Protein AF-A0A3C1F1N2-F1 (afdb_monomer_lite)

Structure (mmCIF, N/CA/C/O backbone):
data_AF-A0A3C1F1N2-F1
#
_entry.id   AF-A0A3C1F1N2-F1
#
loop_
_atom_site.group_PDB
_atom_site.id
_atom_site.type_symbol
_atom_site.label_atom_id
_atom_site.label_alt_id
_atom_site.label_comp_id
_atom_site.label_asym_id
_atom_site.label_entity_id
_atom_site.label_seq_id
_atom_site.pdbx_PDB_ins_code
_atom_site.Cartn_x
_atom_site.Cartn_y
_atom_site.Cartn_z
_atom_site.occupancy
_atom_site.B_iso_or_equiv
_atom_site.auth_seq_id
_atom_site.auth_comp_id
_atom_site.auth_asym_id
_atom_site.auth_atom_id
_atom_site.pdbx_PDB_model_num
ATOM 1 N N . MET A 1 1 ? -6.564 -29.455 22.416 1.00 46.16 1 MET A N 1
ATOM 2 C CA . MET A 1 1 ? -5.245 -29.154 23.018 1.00 46.16 1 MET A CA 1
ATOM 3 C C . MET A 1 1 ? -4.206 -28.995 21.906 1.00 46.16 1 MET A C 1
ATOM 5 O O . MET A 1 1 ? -3.693 -29.986 21.413 1.00 46.16 1 MET A O 1
ATOM 9 N N . ARG A 1 2 ? -3.946 -27.766 21.439 1.00 40.56 2 ARG A N 1
ATOM 10 C CA . ARG A 1 2 ? -2.827 -27.438 20.535 1.00 40.56 2 ARG A CA 1
ATOM 11 C C . ARG A 1 2 ? -2.221 -26.123 21.021 1.00 40.56 2 ARG A C 1
ATOM 13 O O . ARG A 1 2 ? -2.896 -25.100 21.042 1.00 40.56 2 ARG A O 1
ATOM 20 N N . ARG A 1 3 ? -0.982 -26.191 21.511 1.00 43.53 3 ARG A N 1
ATOM 21 C CA . ARG A 1 3 ? -0.219 -25.049 22.021 1.00 43.53 3 ARG A CA 1
ATOM 22 C C . ARG A 1 3 ? 0.213 -24.192 20.829 1.00 43.53 3 ARG A C 1
ATOM 24 O O . ARG A 1 3 ? 1.135 -24.571 20.117 1.00 43.53 3 ARG A O 1
ATOM 31 N N . SER A 1 4 ? -0.461 -23.069 20.597 1.00 45.88 4 SER A N 1
ATOM 32 C CA . SER A 1 4 ? 0.003 -22.065 19.637 1.00 45.88 4 SER A CA 1
ATOM 33 C C . SER A 1 4 ? 1.113 -21.254 20.300 1.00 45.88 4 SER A C 1
ATOM 35 O O . SER A 1 4 ? 0.863 -20.508 21.249 1.00 45.88 4 SER A O 1
ATOM 37 N N . GLY A 1 5 ? 2.351 -21.468 19.855 1.00 40.16 5 GLY A N 1
ATOM 38 C CA . GLY A 1 5 ? 3.531 -20.767 20.349 1.00 40.16 5 GLY A CA 1
ATOM 39 C C . GLY A 1 5 ? 3.378 -19.255 20.192 1.00 40.16 5 GLY A C 1
ATOM 40 O O . GLY A 1 5 ? 3.163 -18.753 19.092 1.00 40.16 5 GLY A O 1
ATOM 41 N N . ARG A 1 6 ? 3.485 -18.524 21.306 1.00 46.50 6 ARG A N 1
ATOM 42 C CA . ARG A 1 6 ? 3.644 -17.067 21.306 1.00 46.50 6 ARG A CA 1
ATOM 43 C C . ARG A 1 6 ? 4.988 -16.733 20.667 1.00 46.50 6 ARG A C 1
ATOM 45 O O . ARG A 1 6 ? 6.024 -16.897 21.306 1.00 46.50 6 ARG A O 1
ATOM 52 N N . ILE A 1 7 ? 4.972 -16.214 19.446 1.00 42.50 7 ILE A N 1
ATOM 53 C CA . ILE A 1 7 ? 6.111 -15.470 18.914 1.00 42.50 7 ILE A CA 1
ATOM 54 C C . ILE A 1 7 ? 6.083 -14.103 19.610 1.00 42.50 7 ILE A C 1
ATOM 56 O O . ILE A 1 7 ? 5.280 -13.238 19.272 1.00 42.50 7 ILE A O 1
ATOM 60 N N . ARG A 1 8 ? 6.914 -13.919 20.642 1.00 45.44 8 ARG A N 1
ATOM 61 C CA . ARG A 1 8 ? 7.216 -12.580 21.164 1.00 45.44 8 ARG A CA 1
ATOM 62 C C . ARG A 1 8 ? 8.210 -11.936 20.199 1.00 45.44 8 ARG A C 1
ATOM 64 O O . ARG A 1 8 ? 9.401 -12.221 20.285 1.00 45.44 8 ARG A O 1
ATOM 71 N N . LEU A 1 9 ? 7.745 -11.068 19.300 1.00 43.31 9 LEU A N 1
ATOM 72 C CA . LEU A 1 9 ? 8.646 -10.130 18.631 1.00 43.31 9 LEU A CA 1
ATOM 73 C C . LEU A 1 9 ? 9.048 -9.067 19.664 1.00 43.31 9 LEU A C 1
ATOM 75 O O . LEU A 1 9 ? 8.313 -8.123 19.942 1.00 43.31 9 LEU A O 1
ATOM 79 N N . SER A 1 10 ? 10.196 -9.275 20.305 1.00 45.22 10 SER A N 1
ATOM 80 C CA . SER A 1 10 ? 10.873 -8.248 21.093 1.00 45.22 10 SER A CA 1
ATOM 81 C C . SER A 1 10 ? 11.332 -7.155 20.129 1.00 45.22 10 SER A C 1
ATOM 83 O O . SER A 1 10 ? 12.255 -7.367 19.344 1.00 45.22 10 SER A O 1
ATOM 85 N N . ALA A 1 11 ? 10.680 -5.993 20.170 1.00 49.66 11 ALA A N 1
ATOM 86 C CA . ALA A 1 11 ? 11.150 -4.795 19.491 1.00 49.66 11 ALA A CA 1
ATOM 87 C C . ALA A 1 11 ? 12.432 -4.302 20.181 1.00 49.66 11 ALA A C 1
ATOM 89 O O . ALA A 1 11 ? 12.405 -3.419 21.038 1.00 49.66 11 ALA A O 1
ATOM 90 N N . ARG A 1 12 ? 13.581 -4.888 19.829 1.00 46.44 12 ARG A N 1
ATOM 91 C CA . ARG A 1 12 ? 14.870 -4.240 20.064 1.00 46.44 12 ARG A CA 1
ATOM 92 C C . ARG A 1 12 ? 14.948 -3.058 19.102 1.00 46.44 12 ARG A C 1
ATOM 94 O O . ARG A 1 12 ? 15.286 -3.235 17.937 1.00 46.44 12 ARG A O 1
ATOM 101 N N . ARG A 1 13 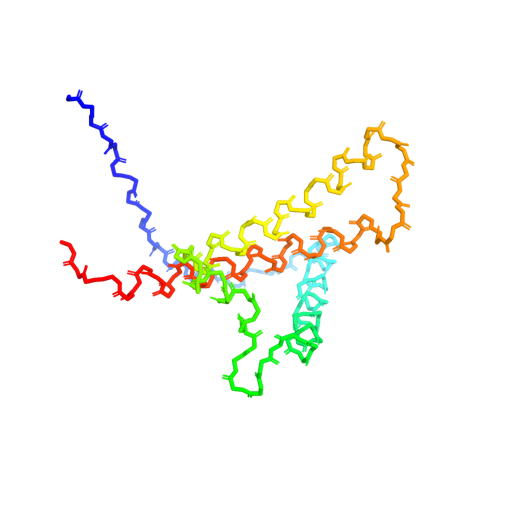? 14.639 -1.849 19.585 1.00 50.72 13 ARG A N 1
ATOM 102 C CA . ARG A 1 13 ? 15.112 -0.612 18.948 1.00 50.72 13 ARG A CA 1
ATOM 103 C C . ARG A 1 13 ? 16.630 -0.573 19.121 1.00 50.72 13 ARG A C 1
ATOM 105 O O . ARG A 1 13 ? 17.140 -0.052 20.105 1.00 50.72 13 ARG A O 1
ATOM 112 N N . GLY A 1 14 ? 17.339 -1.231 18.210 1.00 42.53 14 GLY A N 1
ATOM 113 C CA . GLY A 1 14 ? 18.768 -1.035 18.035 1.00 42.53 14 GLY A CA 1
ATOM 114 C C . GLY A 1 14 ? 18.969 0.271 17.285 1.00 42.53 14 GLY A C 1
ATOM 115 O O . GLY A 1 14 ? 18.576 0.377 16.127 1.00 42.53 14 GLY A O 1
ATOM 116 N N . THR A 1 15 ? 19.550 1.267 17.947 1.00 47.94 15 THR A N 1
ATOM 117 C CA . THR A 1 15 ? 20.113 2.437 17.276 1.00 47.94 15 THR A CA 1
ATOM 118 C C . THR A 1 15 ? 21.260 1.938 16.403 1.00 47.94 15 THR A C 1
ATOM 120 O O . THR A 1 15 ? 22.324 1.593 16.914 1.00 47.94 15 THR A O 1
ATOM 123 N N . LEU A 1 16 ? 21.031 1.819 15.096 1.00 51.12 16 LEU A N 1
ATOM 124 C CA . LEU A 1 16 ? 22.108 1.566 14.148 1.00 51.12 16 LEU A CA 1
ATOM 125 C C . LEU A 1 16 ? 22.960 2.837 14.088 1.00 51.12 16 LEU A C 1
ATOM 127 O O . LEU A 1 16 ? 22.482 3.893 13.678 1.00 51.12 16 LEU A O 1
ATOM 131 N N . ALA A 1 17 ? 24.203 2.740 14.560 1.00 48.72 17 ALA A N 1
ATOM 132 C CA . ALA A 1 17 ? 25.210 3.766 14.339 1.00 48.72 17 ALA A CA 1
ATOM 133 C C . ALA A 1 17 ? 25.387 3.955 12.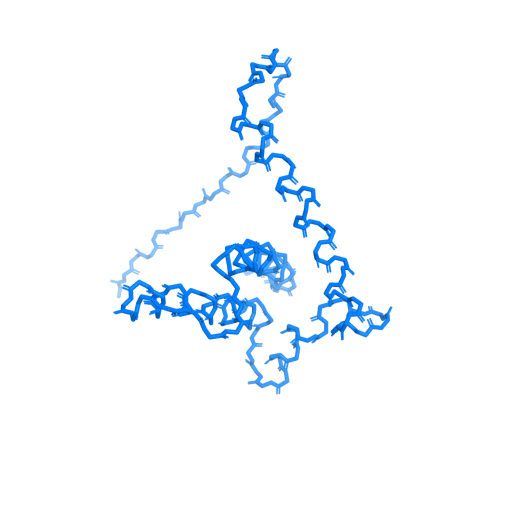825 1.00 48.72 17 ALA A C 1
ATOM 135 O O . ALA A 1 17 ? 25.477 2.971 12.088 1.00 48.72 17 ALA A O 1
ATOM 136 N N . ALA A 1 18 ? 25.409 5.209 12.372 1.00 51.94 18 ALA A N 1
ATOM 137 C CA . ALA A 1 18 ? 25.617 5.575 10.977 1.00 51.94 18 ALA A CA 1
ATOM 138 C C . ALA A 1 18 ? 27.058 5.236 10.553 1.00 51.94 18 ALA A C 1
ATOM 140 O O . ALA A 1 18 ? 27.944 6.084 10.581 1.00 51.94 18 ALA A O 1
ATOM 141 N N . GLY A 1 19 ? 27.302 3.967 10.223 1.00 48.84 19 GLY A N 1
ATOM 142 C CA . GLY A 1 19 ? 28.468 3.558 9.448 1.00 48.84 19 GLY A CA 1
ATOM 143 C C . GLY A 1 19 ? 28.313 4.068 8.018 1.00 48.84 19 GLY A C 1
ATOM 144 O O . GLY A 1 19 ? 27.203 4.049 7.486 1.00 48.84 19 GLY A O 1
ATOM 145 N N . GLU A 1 20 ? 29.406 4.563 7.433 1.00 52.56 20 GLU A N 1
ATOM 146 C CA . GLU A 1 20 ? 29.469 5.123 6.078 1.00 52.56 20 GLU A CA 1
ATOM 147 C C . GLU A 1 20 ? 28.648 4.286 5.092 1.00 52.56 20 GLU A C 1
ATOM 149 O O . GLU A 1 20 ? 28.949 3.122 4.814 1.00 52.56 20 GLU A O 1
ATOM 154 N N . ALA A 1 21 ? 27.561 4.877 4.595 1.00 60.66 21 ALA A N 1
ATOM 155 C CA . ALA A 1 21 ? 26.668 4.208 3.673 1.00 60.66 21 ALA A CA 1
ATOM 156 C C . ALA A 1 21 ? 27.404 4.004 2.348 1.00 60.66 21 ALA A C 1
ATOM 158 O O . ALA A 1 21 ? 27.574 4.935 1.561 1.00 60.66 21 ALA A O 1
ATOM 159 N N . VAL A 1 22 ? 27.818 2.766 2.083 1.00 54.66 22 VAL A N 1
ATOM 160 C CA . VAL A 1 22 ? 28.186 2.340 0.736 1.00 54.66 22 VAL A CA 1
ATOM 161 C C . VAL A 1 22 ? 26.946 2.537 -0.138 1.00 54.66 22 VAL A C 1
ATOM 163 O O . VAL A 1 22 ? 25.989 1.763 -0.080 1.00 54.66 22 VAL A O 1
ATOM 166 N N . SER A 1 23 ? 26.939 3.620 -0.915 1.00 65.44 23 SER A N 1
ATOM 167 C CA . SER A 1 23 ? 25.867 3.967 -1.847 1.00 65.44 23 SER A CA 1
ATOM 168 C C . SER A 1 23 ? 25.914 3.027 -3.052 1.00 65.44 23 SER A C 1
ATOM 170 O O . SER A 1 23 ? 26.386 3.386 -4.130 1.00 65.44 23 SER A O 1
ATOM 172 N N . HIS A 1 24 ? 25.443 1.794 -2.875 1.00 81.19 24 HIS A N 1
ATOM 173 C CA . HIS A 1 24 ? 25.174 0.897 -3.993 1.00 81.19 24 HIS A CA 1
ATOM 174 C C . HIS A 1 24 ? 23.974 1.437 -4.784 1.00 81.19 24 HIS A C 1
ATOM 176 O O . HIS A 1 24 ? 22.962 1.797 -4.184 1.00 81.19 24 HIS A O 1
ATOM 182 N N . ALA A 1 25 ? 24.046 1.455 -6.119 1.00 85.12 25 ALA A N 1
ATOM 183 C CA . ALA A 1 25 ? 23.002 2.038 -6.974 1.00 85.12 25 ALA A CA 1
ATOM 184 C C . ALA A 1 25 ? 21.590 1.485 -6.679 1.00 85.12 25 ALA A C 1
ATOM 186 O O . ALA A 1 25 ? 20.604 2.216 -6.728 1.00 85.12 25 ALA A O 1
ATOM 187 N N . THR A 1 26 ? 21.487 0.206 -6.300 1.00 86.62 26 THR A N 1
ATOM 188 C CA . THR A 1 26 ? 20.221 -0.414 -5.868 1.00 86.62 26 THR A CA 1
ATOM 189 C C . THR A 1 26 ? 19.658 0.204 -4.590 1.00 86.62 26 THR A C 1
ATOM 191 O O . THR A 1 26 ? 18.450 0.389 -4.494 1.00 86.62 26 THR A O 1
ATOM 194 N N . THR A 1 27 ? 20.512 0.537 -3.619 1.00 88.50 27 THR A N 1
ATOM 195 C CA . THR A 1 27 ? 20.100 1.201 -2.375 1.00 88.50 27 THR A CA 1
ATOM 196 C C . THR A 1 27 ? 19.570 2.597 -2.680 1.00 88.50 27 THR A C 1
ATOM 198 O O . THR A 1 27 ? 18.500 2.960 -2.200 1.00 88.50 27 THR A O 1
ATOM 201 N N . THR A 1 28 ? 20.255 3.347 -3.548 1.00 92.69 28 THR A N 1
ATOM 202 C CA . THR A 1 28 ? 19.781 4.656 -4.022 1.00 92.69 28 THR A CA 1
ATOM 203 C C . THR A 1 28 ? 18.412 4.533 -4.686 1.00 92.69 28 THR A C 1
ATOM 205 O O . THR A 1 28 ? 17.464 5.186 -4.253 1.00 92.69 28 THR A O 1
ATOM 208 N N . ARG A 1 29 ? 18.264 3.610 -5.649 1.00 93.50 29 ARG A N 1
ATOM 209 C CA . ARG A 1 29 ? 16.988 3.386 -6.342 1.00 93.50 29 ARG A CA 1
ATOM 210 C C . ARG A 1 29 ? 15.869 2.963 -5.390 1.00 93.50 29 ARG A C 1
ATOM 212 O O . ARG A 1 29 ? 14.728 3.377 -5.561 1.00 93.50 29 ARG A O 1
ATOM 219 N N . PHE A 1 30 ? 16.175 2.154 -4.380 1.00 93.44 30 PHE A N 1
ATOM 220 C CA . PHE A 1 30 ? 15.201 1.756 -3.368 1.00 93.44 30 PHE A CA 1
ATOM 221 C C . PHE A 1 30 ? 14.656 2.968 -2.600 1.00 93.44 30 PHE A C 1
ATOM 223 O O . PHE A 1 30 ? 13.444 3.098 -2.446 1.00 93.44 30 PHE A O 1
ATOM 230 N N . HIS A 1 31 ? 15.526 3.883 -2.164 1.00 94.06 31 HIS A N 1
ATOM 231 C CA . HIS A 1 31 ? 15.097 5.095 -1.464 1.00 94.06 31 HIS A CA 1
ATOM 232 C C . HIS A 1 31 ? 14.335 6.073 -2.367 1.00 94.06 31 HIS A C 1
ATOM 234 O O . HIS A 1 31 ? 13.370 6.683 -1.909 1.00 94.06 31 HIS A O 1
ATOM 240 N N . GLU A 1 32 ? 14.702 6.179 -3.645 1.00 95.06 32 GLU A N 1
ATOM 241 C CA . GLU A 1 32 ? 13.910 6.926 -4.631 1.00 95.06 32 GLU A CA 1
ATOM 242 C C . GLU A 1 32 ? 12.498 6.347 -4.763 1.00 95.06 32 GLU A C 1
ATOM 244 O O . GLU A 1 32 ? 11.523 7.092 -4.701 1.00 95.06 32 GLU A O 1
ATOM 249 N N . ILE A 1 33 ? 12.368 5.017 -4.859 1.00 96.06 33 ILE A N 1
ATOM 250 C CA . ILE A 1 33 ? 11.059 4.355 -4.901 1.00 96.06 33 ILE A CA 1
ATOM 251 C C . ILE A 1 33 ? 10.267 4.675 -3.633 1.00 96.06 33 ILE A C 1
ATOM 253 O O . ILE A 1 33 ? 9.092 5.001 -3.733 1.00 96.06 33 ILE A O 1
ATOM 257 N N . LEU A 1 34 ? 10.875 4.647 -2.444 1.00 96.00 34 LEU A N 1
ATOM 258 C CA . LEU A 1 34 ? 10.168 5.032 -1.216 1.00 96.00 34 LEU A CA 1
ATOM 259 C C . LEU A 1 34 ? 9.617 6.467 -1.283 1.00 96.00 34 LEU A C 1
ATOM 261 O O . LEU A 1 34 ? 8.481 6.696 -0.861 1.00 96.00 34 LEU A O 1
ATOM 265 N N . ALA A 1 35 ? 10.378 7.412 -1.841 1.00 95.75 35 ALA A N 1
ATOM 266 C CA . ALA A 1 35 ? 9.906 8.780 -2.053 1.00 95.75 35 ALA A CA 1
ATOM 267 C C . ALA A 1 35 ? 8.745 8.836 -3.064 1.00 95.75 35 ALA A C 1
ATOM 269 O O . ALA A 1 35 ? 7.730 9.486 -2.801 1.00 95.75 35 ALA A O 1
ATOM 270 N N . GLU A 1 36 ? 8.847 8.098 -4.176 1.00 95.69 36 GLU A N 1
ATOM 271 C CA . GLU A 1 36 ? 7.770 7.953 -5.166 1.00 95.69 36 GLU A CA 1
ATOM 272 C C . GLU A 1 36 ? 6.491 7.375 -4.535 1.00 95.69 36 GLU A C 1
ATOM 274 O O . GLU A 1 36 ? 5.396 7.869 -4.802 1.00 95.69 36 GLU A O 1
ATOM 279 N N . LEU A 1 37 ? 6.604 6.357 -3.672 1.00 95.88 37 LEU A N 1
ATOM 280 C CA . LEU A 1 37 ? 5.457 5.743 -2.992 1.00 95.88 37 LEU A CA 1
ATOM 281 C C . LEU A 1 37 ? 4.758 6.728 -2.047 1.00 95.88 37 LEU A C 1
ATOM 283 O O . LEU A 1 37 ? 3.529 6.735 -1.979 1.00 95.88 37 LEU A O 1
ATOM 287 N N . GLY A 1 38 ? 5.518 7.574 -1.345 1.00 93.19 38 GLY A N 1
ATOM 288 C CA . GLY A 1 38 ? 4.956 8.634 -0.503 1.00 93.19 38 GLY A CA 1
ATOM 289 C C . GLY A 1 38 ? 4.171 9.665 -1.317 1.00 93.19 38 GLY A C 1
ATOM 290 O O . GLY A 1 38 ? 3.039 10.003 -0.970 1.00 93.19 38 GLY A O 1
ATOM 291 N N . ALA A 1 39 ? 4.729 10.113 -2.445 1.00 92.50 39 ALA A N 1
ATOM 292 C CA . ALA A 1 39 ? 4.033 11.016 -3.360 1.00 92.50 39 ALA A CA 1
ATOM 293 C C . ALA A 1 39 ? 2.767 10.372 -3.953 1.00 92.50 39 ALA A C 1
ATOM 295 O O . ALA A 1 39 ? 1.711 11.005 -3.992 1.00 92.50 39 ALA A O 1
ATOM 296 N N . LEU A 1 40 ? 2.844 9.097 -4.348 1.00 90.75 40 LEU A N 1
ATOM 297 C CA . LEU A 1 40 ? 1.703 8.336 -4.859 1.00 90.75 40 LEU A CA 1
ATOM 298 C C . LEU A 1 40 ? 0.590 8.200 -3.813 1.00 90.75 40 LEU A C 1
ATOM 300 O O . LEU A 1 40 ? -0.584 8.348 -4.148 1.00 90.75 40 LEU A O 1
ATOM 304 N N . HIS A 1 41 ? 0.943 7.941 -2.552 1.00 90.19 41 HIS A N 1
ATOM 305 C CA . HIS A 1 41 ? -0.021 7.911 -1.455 1.00 90.19 41 HIS A CA 1
ATOM 306 C C . HIS A 1 41 ? -0.747 9.253 -1.311 1.00 90.19 41 HIS A C 1
ATOM 308 O O . HIS A 1 41 ? -1.974 9.263 -1.254 1.00 90.19 41 HIS A O 1
ATOM 314 N N . ASN A 1 42 ? -0.008 10.366 -1.321 1.00 87.00 42 ASN A N 1
ATOM 315 C CA . ASN A 1 42 ? -0.578 11.711 -1.204 1.00 87.00 42 ASN A CA 1
ATOM 316 C C . ASN A 1 42 ? -1.506 12.072 -2.368 1.00 87.00 42 ASN A C 1
ATOM 318 O O . ASN A 1 42 ? -2.491 12.774 -2.165 1.00 87.00 42 ASN A O 1
ATOM 322 N N . LEU A 1 43 ? -1.194 11.616 -3.584 1.00 85.00 43 LEU A N 1
ATOM 323 C CA . LEU A 1 43 ? -2.060 11.810 -4.744 1.00 85.00 43 LEU A CA 1
ATOM 324 C C . LEU A 1 43 ? -3.360 11.009 -4.584 1.00 85.00 43 LEU A C 1
ATOM 326 O O . LEU A 1 43 ? -4.452 11.551 -4.693 1.00 85.00 43 LEU A O 1
ATOM 330 N N . LYS A 1 44 ? -3.253 9.721 -4.237 1.00 78.25 44 LYS A N 1
ATOM 331 C CA . LYS A 1 44 ? -4.421 8.838 -4.099 1.00 78.25 44 LYS A CA 1
ATOM 332 C C . LYS A 1 44 ? -5.318 9.196 -2.919 1.00 78.25 44 LYS A C 1
ATOM 334 O O . LYS A 1 44 ? -6.525 8.984 -2.988 1.00 78.25 44 LYS A O 1
ATOM 339 N N . SER A 1 45 ? -4.754 9.711 -1.831 1.00 78.44 45 SER A N 1
ATOM 340 C CA . SER A 1 45 ? -5.551 10.165 -0.693 1.00 78.44 45 SER A CA 1
ATOM 341 C C . SER A 1 45 ? -6.384 11.408 -1.022 1.00 78.44 45 SER A C 1
ATOM 343 O O . SER A 1 45 ? -7.419 11.600 -0.393 1.00 78.44 45 SER A O 1
ATOM 345 N N . GLN A 1 46 ? -6.007 12.200 -2.033 1.00 70.62 46 GLN A N 1
ATOM 346 C CA . GLN A 1 46 ? -6.831 13.307 -2.540 1.00 70.62 46 GLN A CA 1
ATOM 347 C C . GLN A 1 46 ? -8.004 12.813 -3.395 1.00 70.62 46 GLN A C 1
ATOM 349 O O . GLN A 1 46 ? -9.090 13.379 -3.314 1.00 70.62 46 GLN A O 1
ATOM 354 N N . ASP A 1 47 ? -7.804 11.741 -4.167 1.00 62.31 47 ASP A N 1
ATOM 355 C CA . ASP A 1 47 ? -8.845 11.173 -5.035 1.00 62.31 47 ASP A CA 1
ATOM 356 C C . ASP A 1 47 ? -9.912 10.382 -4.258 1.00 62.31 47 ASP A C 1
ATOM 358 O O . ASP A 1 47 ? -11.070 10.321 -4.673 1.00 62.31 47 ASP A O 1
ATOM 362 N N . TYR A 1 48 ? -9.528 9.737 -3.148 1.00 64.31 48 TYR A N 1
ATOM 363 C CA . TYR A 1 48 ? -10.384 8.765 -2.450 1.00 64.31 48 TYR A CA 1
ATOM 364 C C . TYR A 1 48 ? -10.547 8.993 -0.942 1.00 64.31 48 TYR A C 1
ATOM 366 O O . TYR A 1 48 ? -11.330 8.284 -0.303 1.00 64.31 48 TYR A O 1
ATOM 374 N N . GLY A 1 49 ? -9.801 9.929 -0.356 1.00 60.81 49 GLY A N 1
ATOM 375 C CA . GLY A 1 49 ? -9.998 10.356 1.023 1.00 60.81 49 GLY A CA 1
ATOM 376 C C . GLY A 1 49 ? -11.161 11.337 1.132 1.00 60.81 49 GLY A C 1
ATOM 377 O O . GLY A 1 49 ? -11.489 12.058 0.191 1.00 60.81 49 GLY A O 1
ATOM 378 N N . THR A 1 50 ? -11.786 11.397 2.303 1.00 62.50 50 THR A N 1
ATOM 379 C CA . THR A 1 50 ? -12.549 12.597 2.666 1.00 62.50 50 THR A CA 1
ATOM 380 C C . THR A 1 50 ? -11.554 13.612 3.224 1.00 62.50 50 THR A C 1
ATOM 382 O O . THR A 1 50 ? -10.520 13.220 3.759 1.00 62.50 50 THR A O 1
ATOM 385 N N . GLY A 1 51 ? -11.826 14.919 3.130 1.00 62.41 51 GLY A N 1
ATOM 386 C CA . GLY A 1 51 ? -10.890 15.955 3.608 1.00 62.41 51 GLY A CA 1
ATOM 387 C C . GLY A 1 51 ? -10.451 15.811 5.079 1.00 62.41 51 GLY A C 1
ATOM 388 O O . GLY A 1 51 ? -9.487 16.443 5.496 1.00 62.41 51 GLY A O 1
ATOM 389 N N . THR A 1 52 ? -11.134 14.966 5.855 1.00 73.56 52 THR A N 1
ATOM 390 C CA . THR A 1 52 ? -10.830 14.627 7.250 1.00 73.56 52 THR A CA 1
ATOM 391 C C . THR A 1 52 ? -10.234 13.228 7.449 1.00 73.56 52 THR A C 1
ATOM 393 O O . THR A 1 52 ? -9.729 12.953 8.534 1.00 73.56 52 THR A O 1
ATOM 396 N N . ASP A 1 53 ? -10.292 12.338 6.452 1.00 79.50 53 ASP A N 1
ATOM 397 C CA . ASP A 1 53 ? -9.747 10.979 6.530 1.00 79.50 53 ASP A CA 1
ATOM 398 C C . ASP A 1 53 ? -9.155 10.504 5.180 1.00 79.50 53 ASP A C 1
ATOM 400 O O . ASP A 1 53 ? -9.901 10.077 4.287 1.00 79.50 53 ASP A O 1
ATOM 404 N N . PRO A 1 54 ? -7.813 10.493 5.034 1.00 80.00 54 PRO A N 1
ATOM 405 C CA . PRO A 1 54 ? -7.141 10.039 3.816 1.00 80.00 54 PRO A CA 1
ATOM 406 C C . PRO A 1 54 ? -7.302 8.534 3.533 1.00 80.00 54 PRO A C 1
ATOM 408 O O . PRO A 1 54 ? -6.944 8.088 2.443 1.00 80.00 54 PRO A O 1
ATOM 411 N N . LEU A 1 55 ? -7.819 7.743 4.485 1.00 82.94 55 LEU A N 1
ATOM 412 C CA . LEU A 1 55 ? -8.038 6.295 4.368 1.00 82.94 55 LEU A CA 1
ATOM 413 C C . LEU A 1 55 ? -9.522 5.905 4.372 1.00 82.94 55 LEU A C 1
ATOM 415 O O . LEU A 1 55 ? -9.833 4.716 4.506 1.00 82.94 55 LEU A O 1
ATOM 419 N N . ALA A 1 56 ? -10.434 6.868 4.205 1.00 85.44 56 ALA A N 1
ATOM 420 C CA . ALA A 1 56 ? -11.879 6.642 4.269 1.00 85.44 56 ALA A CA 1
ATOM 421 C C . ALA A 1 56 ? -12.339 5.474 3.376 1.00 85.44 56 ALA A C 1
ATOM 423 O O . ALA A 1 56 ? -13.075 4.594 3.814 1.00 85.44 56 ALA A O 1
ATOM 424 N N . ASN A 1 57 ? -11.835 5.399 2.143 1.00 83.38 57 ASN A N 1
ATOM 425 C CA . ASN A 1 57 ? -12.138 4.324 1.195 1.00 83.38 57 ASN A CA 1
ATOM 426 C C . ASN A 1 57 ? -11.696 2.923 1.663 1.00 83.38 57 ASN A C 1
ATOM 428 O O . ASN A 1 57 ? -12.343 1.927 1.344 1.00 83.38 57 ASN A O 1
ATOM 432 N N . VAL A 1 58 ? -10.590 2.822 2.403 1.00 89.19 58 VAL A N 1
ATOM 433 C CA . VAL A 1 58 ? -10.106 1.556 2.967 1.00 89.19 58 VAL A CA 1
ATOM 434 C C . VAL A 1 58 ? -10.919 1.197 4.213 1.00 89.19 58 VAL A C 1
ATOM 436 O O . VAL A 1 58 ? -11.325 0.041 4.383 1.00 89.19 58 VAL A O 1
ATOM 439 N N . ARG A 1 59 ? -11.215 2.195 5.055 1.00 92.50 59 ARG A N 1
ATOM 440 C CA . ARG A 1 59 ? -12.044 2.047 6.260 1.00 92.50 59 ARG A CA 1
ATOM 441 C C . ARG A 1 59 ? -13.507 1.739 5.952 1.00 92.50 59 ARG A C 1
ATOM 443 O O . ARG A 1 59 ? -14.140 1.071 6.758 1.00 92.50 59 ARG A O 1
ATOM 450 N N . ALA A 1 60 ? -14.008 2.072 4.762 1.00 91.88 60 ALA A N 1
ATOM 451 C CA . ALA A 1 60 ? -15.358 1.717 4.311 1.00 91.88 60 ALA A CA 1
ATOM 452 C C . ALA A 1 60 ? -15.649 0.202 4.374 1.00 91.88 60 ALA A C 1
ATOM 454 O O . ALA A 1 60 ? -16.795 -0.214 4.509 1.00 91.88 60 ALA A O 1
ATOM 455 N N . SER A 1 61 ? -14.620 -0.655 4.351 1.00 94.56 61 SER A N 1
ATOM 456 C CA . SER A 1 61 ? -14.791 -2.095 4.608 1.00 94.56 61 SER A CA 1
ATOM 457 C C . SER A 1 61 ? -15.414 -2.406 5.984 1.00 94.56 61 SER A C 1
ATOM 459 O O . SER A 1 61 ? -16.106 -3.415 6.131 1.00 94.56 61 SER A O 1
ATOM 461 N N . GLN A 1 62 ? -15.260 -1.516 6.967 1.00 94.50 62 GLN A N 1
ATOM 462 C CA . GLN A 1 62 ? -15.844 -1.653 8.303 1.00 94.50 62 GLN A CA 1
ATOM 463 C C . GLN A 1 62 ? -17.368 -1.536 8.298 1.00 94.50 62 GLN A C 1
ATOM 465 O O . GLN A 1 62 ? -18.014 -2.168 9.130 1.00 94.50 62 GLN A O 1
ATOM 470 N N . GLU A 1 63 ? -17.949 -0.815 7.336 1.00 94.69 63 GLU A N 1
ATOM 471 C CA . GLU A 1 63 ? -19.405 -0.753 7.137 1.00 94.69 63 GLU A CA 1
ATOM 472 C C . GLU A 1 63 ? -19.990 -2.136 6.803 1.00 94.69 63 GLU A C 1
ATOM 474 O O . GLU A 1 63 ? -21.151 -2.415 7.088 1.00 94.69 63 GLU A O 1
ATOM 479 N N . TRP A 1 64 ? -19.156 -3.039 6.279 1.00 95.88 64 TRP A N 1
ATOM 480 C CA . TRP A 1 64 ? -19.486 -4.436 5.985 1.00 95.88 64 TRP A CA 1
ATOM 481 C C . TRP A 1 64 ? -19.052 -5.405 7.095 1.00 95.88 64 TRP A C 1
ATOM 483 O O . TRP A 1 64 ? -19.043 -6.619 6.895 1.00 95.88 64 TRP A O 1
ATOM 493 N N . GLY A 1 65 ? -18.644 -4.893 8.260 1.00 95.19 65 GLY A N 1
ATOM 494 C CA . GLY A 1 65 ? -18.125 -5.701 9.366 1.00 95.19 65 GLY A CA 1
ATOM 495 C C . GLY A 1 65 ? -16.724 -6.273 9.124 1.00 95.19 65 GLY A C 1
ATOM 496 O O . GLY A 1 65 ? -16.291 -7.165 9.855 1.00 95.19 65 GLY A O 1
ATOM 497 N N . ILE A 1 66 ? -15.998 -5.779 8.116 1.00 96.06 66 ILE A N 1
ATOM 498 C CA . ILE A 1 66 ? -14.635 -6.214 7.803 1.00 96.06 66 ILE A CA 1
ATOM 499 C C . ILE A 1 66 ? -13.645 -5.209 8.414 1.00 96.06 66 ILE A C 1
ATOM 501 O O . ILE A 1 66 ? -13.705 -4.025 8.093 1.00 96.06 66 ILE A O 1
ATOM 505 N N . PRO A 1 67 ? -12.703 -5.636 9.275 1.00 96.19 67 PRO A N 1
ATOM 506 C CA . PRO A 1 67 ? -11.660 -4.750 9.788 1.00 96.19 67 PRO A CA 1
ATOM 507 C C . PRO A 1 67 ? -10.893 -4.036 8.664 1.00 96.19 67 PRO A C 1
ATOM 509 O O . PRO A 1 67 ? -10.488 -4.673 7.692 1.00 96.19 67 PRO A O 1
ATOM 512 N N . ALA A 1 68 ? -10.621 -2.738 8.825 1.00 96.06 68 ALA A N 1
ATOM 513 C CA . ALA A 1 68 ? -10.028 -1.902 7.774 1.00 96.06 68 ALA A CA 1
ATOM 514 C C . ALA A 1 68 ? -8.705 -2.454 7.213 1.00 96.06 68 ALA A C 1
ATOM 516 O O . ALA A 1 68 ? -8.493 -2.466 6.000 1.00 96.06 68 ALA A O 1
ATOM 517 N N . TRP A 1 69 ? -7.827 -2.980 8.075 1.00 96.94 69 TRP A N 1
ATOM 518 C CA . TRP A 1 69 ? -6.569 -3.594 7.638 1.00 96.94 69 TRP A CA 1
ATOM 519 C C . TRP A 1 69 ? -6.789 -4.848 6.775 1.00 96.94 69 TRP A C 1
ATOM 521 O O . TRP A 1 69 ? -6.006 -5.110 5.865 1.00 96.94 69 TRP A O 1
ATOM 531 N N . ILE A 1 70 ? -7.878 -5.598 6.995 1.00 97.25 70 ILE A N 1
ATOM 532 C CA . ILE A 1 70 ? -8.273 -6.714 6.121 1.00 97.25 70 ILE A CA 1
ATOM 533 C C . ILE A 1 70 ? -8.765 -6.167 4.779 1.00 97.25 70 ILE A C 1
ATOM 535 O O . ILE A 1 70 ? -8.369 -6.687 3.738 1.00 97.25 70 ILE A O 1
ATOM 539 N N . GLY A 1 71 ? -9.558 -5.091 4.778 1.00 96.38 71 GLY A N 1
ATOM 540 C CA . GLY A 1 71 ? -9.955 -4.391 3.552 1.00 96.38 71 GLY A CA 1
ATOM 541 C C . GLY A 1 71 ? -8.752 -3.949 2.707 1.00 96.38 71 GLY A C 1
ATOM 542 O O . GLY A 1 71 ? -8.717 -4.190 1.498 1.00 96.38 71 GLY A O 1
ATOM 543 N N . ALA A 1 72 ? -7.717 -3.398 3.348 1.00 96.12 72 ALA A N 1
ATOM 544 C CA . ALA A 1 72 ? -6.450 -3.057 2.698 1.00 96.12 72 ALA A CA 1
ATOM 545 C C . ALA A 1 72 ? -5.764 -4.289 2.076 1.00 96.12 72 ALA A C 1
ATOM 547 O O . ALA A 1 72 ? -5.327 -4.241 0.925 1.00 96.12 72 ALA A O 1
ATOM 548 N N . MET A 1 73 ? -5.728 -5.418 2.793 1.00 98.19 73 MET A N 1
ATOM 549 C CA . MET A 1 73 ? -5.158 -6.674 2.287 1.00 98.19 73 MET A CA 1
ATOM 550 C C . MET A 1 73 ? -5.940 -7.254 1.100 1.00 98.19 73 MET A C 1
ATOM 552 O O . MET A 1 73 ? -5.335 -7.814 0.184 1.00 98.19 73 MET A O 1
ATOM 556 N N . VAL A 1 74 ? -7.268 -7.103 1.070 1.00 97.19 74 VAL A N 1
ATOM 557 C CA . VAL A 1 74 ? -8.093 -7.5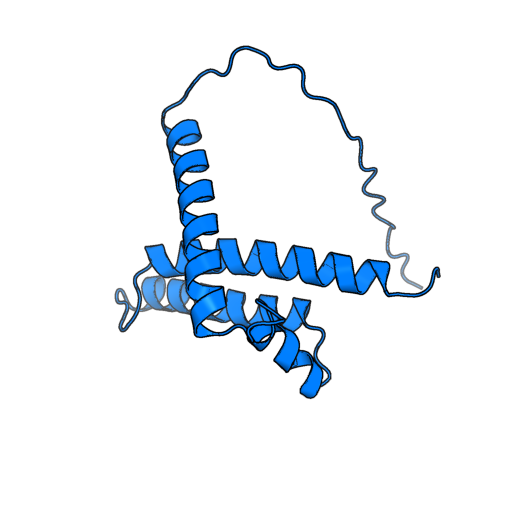03 -0.084 1.00 97.19 74 VAL A CA 1
ATOM 558 C C . VAL A 1 74 ? -7.708 -6.687 -1.320 1.00 97.19 74 VAL A C 1
ATOM 560 O O . VAL A 1 74 ? -7.431 -7.263 -2.372 1.00 97.19 74 VAL A O 1
ATOM 563 N N . ARG A 1 75 ? -7.597 -5.360 -1.179 1.00 94.38 75 ARG A N 1
ATOM 564 C CA . ARG A 1 75 ? -7.189 -4.457 -2.270 1.00 94.38 75 ARG A CA 1
ATOM 565 C C . ARG A 1 75 ? -5.774 -4.749 -2.765 1.00 94.38 75 ARG A C 1
ATOM 567 O O . ARG A 1 75 ? -5.543 -4.770 -3.972 1.00 94.38 75 ARG A O 1
ATOM 574 N N . LEU A 1 76 ? -4.846 -5.041 -1.853 1.00 97.12 76 LEU A N 1
ATOM 575 C CA . LEU A 1 76 ? -3.503 -5.514 -2.193 1.00 97.12 76 LEU A CA 1
ATOM 576 C C . LEU A 1 76 ? -3.568 -6.791 -3.036 1.00 97.12 76 LEU A C 1
ATOM 578 O O . LEU A 1 76 ? -2.911 -6.895 -4.075 1.00 97.12 76 LEU A O 1
ATOM 582 N N . ASN A 1 77 ? -4.374 -7.767 -2.616 1.00 98.00 77 ASN A N 1
ATOM 583 C CA . ASN A 1 77 ? -4.508 -9.028 -3.332 1.00 98.00 77 ASN A CA 1
ATOM 584 C C . ASN A 1 77 ? -5.066 -8.831 -4.752 1.00 98.00 77 ASN A C 1
ATOM 586 O O . ASN A 1 77 ? -4.603 -9.522 -5.656 1.00 98.00 77 ASN A O 1
ATOM 590 N N . ASP A 1 78 ? -5.955 -7.866 -5.000 1.00 95.56 78 ASP A N 1
ATOM 591 C CA . ASP A 1 78 ? -6.413 -7.550 -6.366 1.00 95.56 78 ASP A CA 1
ATOM 592 C C . ASP A 1 78 ? -5.243 -7.206 -7.306 1.00 95.56 78 ASP A C 1
ATOM 594 O O . ASP A 1 78 ? -5.213 -7.621 -8.470 1.00 95.56 78 ASP A O 1
ATOM 598 N N . LYS A 1 79 ? -4.230 -6.498 -6.794 1.00 95.19 79 LYS A N 1
ATOM 599 C CA . LYS A 1 79 ? -3.016 -6.146 -7.546 1.00 95.19 79 LYS A CA 1
ATOM 600 C C . LYS A 1 79 ? -2.109 -7.355 -7.758 1.00 95.19 79 LYS A C 1
ATOM 602 O O . LYS A 1 79 ? -1.598 -7.559 -8.858 1.00 95.19 79 LYS A O 1
ATOM 607 N N . VAL A 1 80 ? -1.998 -8.237 -6.764 1.00 96.81 80 VAL A N 1
ATOM 608 C CA . VAL A 1 80 ? -1.315 -9.532 -6.932 1.00 96.81 80 VAL A CA 1
ATOM 609 C C . VAL A 1 80 ? -2.012 -10.385 -7.998 1.00 96.81 80 VAL A C 1
ATOM 611 O O . VAL A 1 80 ? -1.343 -10.964 -8.855 1.00 96.81 80 VAL A O 1
ATOM 614 N N . ARG A 1 81 ? -3.352 -10.436 -8.013 1.00 95.25 81 ARG A N 1
ATOM 615 C CA . ARG A 1 81 ? -4.122 -11.149 -9.048 1.00 95.25 81 ARG A CA 1
ATOM 616 C C . ARG A 1 81 ? -3.876 -10.581 -10.440 1.00 95.25 81 ARG A C 1
ATOM 618 O O . ARG A 1 81 ? -3.794 -11.348 -11.399 1.00 95.25 81 ARG A O 1
ATOM 625 N N . ARG A 1 82 ? -3.688 -9.267 -10.555 1.00 93.31 82 ARG A N 1
ATOM 626 C CA . ARG A 1 82 ? -3.307 -8.621 -11.815 1.00 93.31 82 ARG A CA 1
ATOM 627 C C . ARG A 1 82 ? -1.938 -9.090 -12.310 1.00 93.31 82 ARG A C 1
ATOM 629 O O . ARG A 1 82 ? -1.831 -9.501 -13.463 1.00 93.31 82 ARG A O 1
ATOM 636 N N . LEU A 1 83 ? -0.927 -9.124 -11.441 1.00 95.12 83 LEU A N 1
ATOM 637 C CA . LEU A 1 83 ? 0.398 -9.655 -11.788 1.00 95.12 83 LEU A CA 1
ATOM 638 C C . LEU A 1 83 ? 0.345 -11.148 -12.155 1.00 95.12 83 LEU A C 1
ATOM 640 O O . LEU A 1 83 ? 0.963 -11.566 -13.131 1.00 95.12 83 LEU A O 1
ATOM 644 N N . GLN A 1 84 ? -0.454 -11.950 -11.444 1.00 94.75 84 GLN A N 1
ATOM 645 C CA . GLN A 1 84 ? -0.693 -13.353 -11.811 1.00 94.75 84 GLN A CA 1
ATOM 646 C C . GLN A 1 84 ? -1.324 -13.481 -13.204 1.00 94.75 84 GLN A C 1
ATOM 648 O O . GLN A 1 84 ? -0.936 -14.358 -13.975 1.00 94.75 84 GLN A O 1
ATOM 653 N N . SER A 1 85 ? -2.287 -12.616 -13.536 1.00 91.44 85 SER A N 1
ATOM 654 C CA . SER A 1 85 ? -2.914 -12.575 -14.861 1.00 91.44 85 SER A CA 1
ATOM 655 C C . SER A 1 85 ? -1.901 -12.225 -15.951 1.00 91.44 85 SER A C 1
ATOM 657 O O . SER A 1 85 ? -1.879 -12.893 -16.981 1.00 91.44 85 SER A O 1
ATOM 659 N N . MET A 1 86 ? -1.014 -11.253 -15.707 1.00 92.94 86 MET A N 1
ATOM 660 C CA . MET A 1 86 ? 0.065 -10.905 -16.638 1.00 92.94 86 MET A CA 1
ATOM 661 C C . MET A 1 86 ? 0.965 -12.105 -16.933 1.00 92.94 86 MET A C 1
ATOM 663 O O . MET A 1 86 ? 1.208 -12.406 -18.095 1.00 92.94 86 MET A O 1
ATOM 667 N N . VAL A 1 87 ? 1.423 -12.815 -15.897 1.00 92.88 87 VAL A N 1
ATOM 668 C CA . VAL A 1 87 ? 2.299 -13.987 -16.066 1.00 92.88 87 VAL A CA 1
ATOM 669 C C . VAL A 1 87 ? 1.598 -15.103 -16.842 1.00 92.88 87 VAL A C 1
ATOM 671 O O . VAL A 1 87 ? 2.220 -15.760 -17.668 1.00 92.88 87 VAL A O 1
ATOM 674 N N . ARG A 1 88 ? 0.300 -15.318 -16.602 1.00 92.62 88 ARG A N 1
ATOM 675 C CA . ARG A 1 88 ? -0.468 -16.381 -17.269 1.00 92.62 88 ARG A CA 1
ATOM 676 C C . ARG A 1 88 ? -0.835 -16.051 -18.712 1.00 92.62 88 ARG A C 1
ATOM 678 O O . ARG A 1 88 ? -0.827 -16.939 -19.552 1.00 92.62 88 ARG A O 1
ATOM 685 N N . ASN A 1 89 ? -1.193 -14.799 -18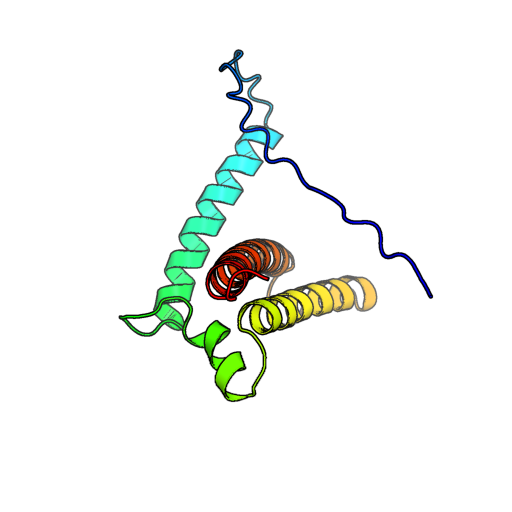.979 1.00 90.38 89 ASN A N 1
ATOM 686 C CA . ASN A 1 89 ? -1.816 -14.389 -20.238 1.00 90.38 89 ASN A CA 1
ATOM 687 C C . ASN A 1 89 ? -0.882 -13.565 -21.137 1.00 90.38 89 ASN A C 1
ATOM 689 O O . ASN A 1 89 ? -1.274 -13.202 -22.242 1.00 90.38 89 ASN A O 1
ATOM 693 N N . GLY A 1 90 ? 0.308 -13.200 -20.650 1.00 86.50 90 GLY A N 1
ATOM 694 C CA . GLY A 1 90 ? 1.293 -12.387 -21.367 1.00 86.50 90 GLY A CA 1
ATOM 695 C C . GLY A 1 90 ? 0.890 -10.926 -21.600 1.00 86.50 90 GLY A C 1
ATOM 696 O O . GLY A 1 90 ? 1.590 -10.218 -22.316 1.00 86.50 90 GLY A O 1
ATOM 697 N N . ARG A 1 91 ? -0.232 -10.454 -21.036 1.00 80.25 91 ARG A N 1
ATOM 698 C CA . ARG A 1 91 ? -0.755 -9.097 -21.270 1.00 80.25 91 ARG A CA 1
ATOM 699 C C . ARG A 1 91 ? -1.397 -8.475 -20.034 1.00 80.25 91 ARG A C 1
ATOM 701 O O . ARG A 1 91 ? -1.977 -9.173 -19.203 1.00 80.25 91 ARG A O 1
ATOM 708 N N . LEU A 1 92 ? -1.354 -7.146 -19.975 1.00 81.25 92 LEU A N 1
ATOM 709 C CA . LEU A 1 92 ? -2.097 -6.300 -19.041 1.00 81.25 92 LEU A CA 1
ATOM 710 C C . LEU A 1 92 ? -3.057 -5.415 -19.840 1.00 81.25 92 LEU A C 1
ATOM 712 O O . LEU A 1 92 ? -2.688 -4.917 -20.897 1.00 81.25 92 LEU A O 1
ATOM 716 N N . ALA A 1 93 ? -4.295 -5.259 -19.367 1.00 70.19 93 ALA A N 1
ATOM 717 C CA . ALA A 1 93 ? -5.312 -4.494 -20.091 1.00 70.19 93 ALA A CA 1
ATOM 718 C C . ALA A 1 93 ? -5.331 -3.001 -19.715 1.00 70.19 93 ALA A C 1
ATOM 720 O O . ALA A 1 93 ? -5.502 -2.176 -20.601 1.00 70.19 93 ALA A O 1
ATOM 721 N N . ASN A 1 94 ? -5.154 -2.662 -18.426 1.00 71.44 94 ASN A N 1
ATOM 722 C CA . ASN A 1 94 ? -5.544 -1.338 -17.905 1.00 71.44 94 ASN A CA 1
ATOM 723 C C . ASN A 1 94 ? -4.517 -0.626 -16.995 1.00 71.44 94 ASN A C 1
ATOM 725 O O . ASN A 1 94 ? -4.524 0.594 -16.950 1.00 71.44 94 ASN A O 1
ATOM 729 N N . GLU A 1 95 ? -3.660 -1.334 -16.247 1.00 81.62 95 GLU A N 1
ATOM 730 C CA . GLU A 1 95 ? -2.547 -0.713 -15.483 1.00 81.62 95 GLU A CA 1
ATOM 731 C C . GLU A 1 95 ? -1.278 -1.516 -15.738 1.00 81.62 95 GLU A C 1
ATOM 733 O O . GLU A 1 95 ? -1.364 -2.723 -16.000 1.00 81.62 95 GLU A O 1
ATOM 738 N N . SER A 1 96 ? -0.124 -0.862 -15.618 1.00 91.62 96 SER A N 1
ATOM 739 C CA . SER A 1 96 ? 1.174 -1.501 -15.799 1.00 91.62 96 SER A CA 1
ATOM 740 C C . SER A 1 96 ? 1.521 -2.451 -14.640 1.00 91.62 96 SER A C 1
ATOM 742 O O . SER A 1 96 ? 0.922 -2.437 -13.556 1.00 91.62 96 SER A O 1
ATOM 744 N N . ALA A 1 97 ? 2.519 -3.312 -14.863 1.00 93.81 97 ALA A N 1
ATOM 745 C CA . ALA A 1 97 ? 3.075 -4.144 -13.799 1.00 93.81 97 ALA A CA 1
ATOM 746 C C . ALA A 1 97 ? 3.725 -3.276 -12.713 1.00 93.81 97 ALA A C 1
ATOM 748 O O . ALA A 1 97 ? 3.610 -3.579 -11.529 1.00 93.81 97 ALA A O 1
ATOM 749 N N . GLU A 1 98 ? 4.362 -2.179 -13.126 1.00 94.56 98 GLU A N 1
ATOM 750 C CA . GLU A 1 98 ? 5.022 -1.210 -12.255 1.00 94.56 98 GLU A CA 1
ATOM 751 C C . GLU A 1 98 ? 4.027 -0.562 -11.282 1.00 94.56 98 GLU A C 1
ATOM 753 O O . GLU A 1 98 ? 4.266 -0.556 -10.074 1.00 94.56 98 GLU A O 1
ATOM 758 N N . ASP A 1 99 ? 2.863 -0.132 -11.780 1.00 93.25 99 ASP A N 1
ATOM 759 C CA . ASP A 1 99 ? 1.770 0.396 -10.950 1.00 93.25 99 ASP A CA 1
ATOM 760 C C . ASP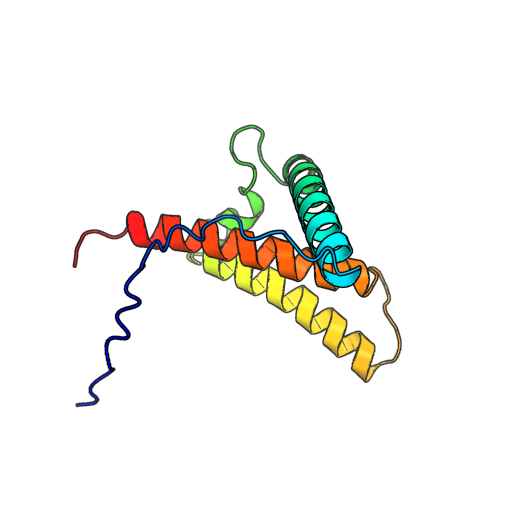 A 1 99 ? 1.282 -0.647 -9.947 1.00 93.25 99 ASP A C 1
ATOM 762 O O . ASP A 1 99 ? 1.037 -0.339 -8.783 1.00 93.25 99 ASP A O 1
ATOM 766 N N . SER A 1 100 ? 1.194 -1.910 -10.375 1.00 95.06 100 SER A N 1
ATOM 767 C CA . SER A 1 100 ? 0.780 -3.004 -9.495 1.00 95.06 100 SER A CA 1
ATOM 768 C C . SER A 1 100 ? 1.787 -3.225 -8.366 1.00 95.06 100 SER A C 1
ATOM 770 O O . SER A 1 100 ? 1.376 -3.398 -7.222 1.00 95.06 100 SER A O 1
ATOM 772 N N . PHE A 1 101 ? 3.093 -3.193 -8.651 1.00 96.81 101 PHE A N 1
ATOM 773 C CA . PHE A 1 101 ? 4.129 -3.309 -7.620 1.00 96.81 101 PHE A CA 1
ATOM 774 C C . PHE A 1 101 ? 4.088 -2.143 -6.630 1.00 96.81 101 PHE A C 1
ATOM 776 O O . PHE A 1 101 ? 4.151 -2.374 -5.419 1.00 96.81 101 PHE A O 1
ATOM 783 N N . ARG A 1 102 ? 3.932 -0.907 -7.122 1.00 96.06 102 ARG A N 1
ATOM 784 C CA . ARG A 1 102 ? 3.808 0.274 -6.258 1.00 96.06 102 ARG A CA 1
ATOM 785 C C . ARG A 1 102 ? 2.555 0.213 -5.390 1.00 96.06 102 ARG A C 1
ATOM 787 O O . ARG A 1 102 ? 2.645 0.421 -4.184 1.00 96.06 102 ARG A O 1
ATOM 794 N N . ASP A 1 103 ? 1.413 -0.151 -5.966 1.00 93.69 103 ASP A N 1
ATOM 795 C CA . ASP A 1 103 ? 0.157 -0.287 -5.226 1.00 93.69 103 ASP A CA 1
ATOM 796 C C . ASP A 1 103 ? 0.232 -1.371 -4.154 1.00 93.69 103 ASP A C 1
ATOM 798 O O . ASP A 1 103 ? -0.272 -1.171 -3.051 1.00 93.69 103 ASP A O 1
ATOM 802 N N . ILE A 1 104 ? 0.884 -2.501 -4.445 1.00 97.06 104 ILE A N 1
ATOM 803 C CA . ILE A 1 104 ? 1.125 -3.552 -3.450 1.00 97.06 104 ILE A CA 1
ATOM 804 C C . ILE A 1 104 ? 1.926 -2.990 -2.273 1.00 97.06 104 ILE A C 1
ATOM 806 O O . ILE A 1 104 ? 1.542 -3.209 -1.125 1.00 97.06 104 ILE A O 1
ATOM 810 N N . ALA A 1 105 ? 3.005 -2.249 -2.540 1.00 97.50 105 ALA A N 1
ATOM 811 C CA . ALA A 1 105 ? 3.825 -1.652 -1.491 1.00 97.50 105 ALA A CA 1
ATOM 812 C C . ALA A 1 105 ? 3.035 -0.629 -0.654 1.00 97.50 105 ALA A C 1
ATOM 814 O O . ALA A 1 105 ? 3.057 -0.702 0.575 1.00 97.50 105 ALA A O 1
ATOM 815 N N . VAL A 1 106 ? 2.278 0.268 -1.299 1.00 95.62 106 VAL A N 1
ATOM 816 C CA . VAL A 1 106 ? 1.432 1.253 -0.604 1.00 95.62 106 VAL A CA 1
ATOM 817 C C . VAL A 1 106 ? 0.379 0.553 0.253 1.00 95.62 106 VAL A C 1
ATOM 819 O O . VAL A 1 106 ? 0.300 0.818 1.450 1.00 95.62 106 VAL A O 1
ATOM 822 N N . TYR A 1 107 ? -0.400 -0.380 -0.305 1.00 95.81 107 TYR A N 1
ATOM 823 C CA . TYR A 1 107 ? -1.433 -1.071 0.469 1.00 95.81 107 TYR A CA 1
ATOM 824 C C . TYR A 1 107 ? -0.859 -1.914 1.608 1.00 95.81 107 TYR A C 1
ATOM 826 O O . TYR A 1 107 ? -1.516 -2.031 2.639 1.00 95.81 107 TYR A O 1
ATOM 834 N N . ALA A 1 108 ? 0.351 -2.465 1.470 1.00 97.75 108 ALA A N 1
ATOM 835 C CA . ALA A 1 108 ? 1.008 -3.183 2.559 1.00 97.75 108 ALA A CA 1
ATOM 836 C C . ALA A 1 108 ? 1.328 -2.249 3.738 1.00 97.75 108 ALA A C 1
ATOM 838 O O . ALA A 1 108 ? 1.071 -2.604 4.888 1.00 97.75 108 ALA A O 1
ATOM 839 N N . ILE A 1 109 ? 1.828 -1.040 3.456 1.00 96.62 109 ILE A N 1
ATOM 840 C CA . ILE A 1 109 ? 2.088 -0.011 4.475 1.00 96.62 109 ILE A CA 1
ATOM 841 C C . ILE A 1 109 ? 0.775 0.430 5.134 1.00 96.62 109 ILE A C 1
ATOM 843 O O . ILE A 1 109 ? 0.686 0.470 6.359 1.00 96.62 109 ILE A O 1
ATOM 847 N N . LEU A 1 110 ? -0.269 0.696 4.343 1.00 94.62 110 LEU A N 1
ATOM 848 C CA . LEU A 1 110 ? -1.578 1.096 4.869 1.00 94.62 110 LEU A CA 1
ATOM 849 C C . LEU A 1 110 ? -2.220 0.002 5.730 1.00 94.62 110 LEU A C 1
ATOM 851 O O . LEU A 1 110 ? -2.752 0.290 6.800 1.00 94.62 110 LEU A O 1
ATOM 855 N N . ALA A 1 111 ? -2.145 -1.257 5.293 1.00 96.38 111 ALA A N 1
ATOM 856 C CA . ALA A 1 111 ? -2.626 -2.396 6.066 1.00 96.38 111 ALA A CA 1
ATOM 857 C C . ALA A 1 111 ? -1.888 -2.509 7.404 1.00 96.38 111 ALA A C 1
ATOM 859 O O . ALA A 1 111 ? -2.519 -2.781 8.421 1.00 96.38 111 ALA A O 1
ATOM 860 N N . PHE A 1 112 ? -0.573 -2.274 7.411 1.00 97.12 112 PHE A N 1
ATOM 861 C CA . PHE A 1 112 ? 0.221 -2.283 8.632 1.00 97.12 112 PHE A CA 1
ATOM 862 C C . PHE A 1 112 ? -0.224 -1.183 9.605 1.00 97.12 112 PHE A C 1
ATOM 864 O O . PHE A 1 112 ? -0.532 -1.502 10.748 1.00 97.12 112 PHE A O 1
ATOM 871 N N . ILE A 1 113 ? -0.372 0.063 9.140 1.00 95.06 113 ILE A N 1
ATOM 872 C CA . ILE A 1 113 ? -0.861 1.191 9.957 1.00 95.06 113 ILE A CA 1
ATOM 873 C C . ILE A 1 113 ? -2.238 0.876 10.561 1.00 95.06 113 ILE A C 1
ATOM 875 O O . ILE A 1 113 ? -2.422 0.949 11.774 1.00 95.06 113 ILE A O 1
ATOM 879 N N . LEU A 1 114 ? -3.197 0.448 9.734 1.00 94.88 114 LEU A N 1
ATOM 880 C CA . LEU A 1 114 ? -4.557 0.114 10.181 1.00 94.88 114 LEU A CA 1
ATOM 881 C C . LEU A 1 114 ? -4.588 -1.087 11.139 1.00 94.88 114 LEU A C 1
ATOM 883 O O . LEU A 1 114 ? -5.493 -1.213 11.966 1.00 94.88 114 LEU A O 1
ATOM 887 N N . TRP A 1 115 ? -3.628 -2.003 11.016 1.00 96.06 115 TRP A N 1
ATOM 888 C CA . TRP A 1 115 ? -3.485 -3.121 11.939 1.00 96.06 115 TRP A CA 1
ATOM 889 C C . TRP A 1 115 ? -2.930 -2.667 13.291 1.00 96.06 115 TRP A C 1
ATOM 891 O O . TRP A 1 115 ? -3.402 -3.157 14.316 1.00 96.06 115 TRP A O 1
ATOM 901 N N . GLU A 1 116 ? -1.981 -1.726 13.313 1.00 95.69 116 GLU A N 1
ATOM 902 C CA . GLU A 1 116 ? -1.512 -1.108 14.558 1.00 95.69 116 GLU A CA 1
ATOM 903 C C . GLU A 1 116 ? -2.647 -0.364 15.265 1.00 95.69 116 GLU A C 1
ATOM 905 O O . GLU A 1 116 ? -2.893 -0.633 16.438 1.00 95.69 116 GLU A O 1
ATOM 910 N N . GLU A 1 117 ? -3.424 0.447 14.538 1.00 93.81 117 GLU A N 1
ATOM 911 C CA . GLU A 1 117 ? -4.623 1.109 15.076 1.00 93.81 117 GLU A CA 1
ATOM 912 C C . GLU A 1 117 ? -5.599 0.095 15.699 1.00 93.81 117 GLU A C 1
ATOM 914 O O . GLU A 1 117 ? -6.051 0.263 16.832 1.00 93.81 117 GLU A O 1
ATOM 919 N N . ALA A 1 118 ? -5.899 -0.998 14.988 1.00 92.44 118 ALA A N 1
ATOM 920 C CA . ALA A 1 118 ? -6.812 -2.033 15.471 1.00 92.44 118 ALA A CA 1
ATOM 921 C C . ALA A 1 118 ? -6.260 -2.813 16.677 1.00 92.44 118 ALA A C 1
ATOM 923 O O . ALA A 1 118 ? -7.026 -3.233 17.548 1.00 92.44 118 ALA A O 1
ATOM 924 N N . ARG A 1 119 ? -4.943 -3.041 16.727 1.00 91.50 119 ARG A N 1
ATOM 925 C CA . ARG A 1 119 ? -4.266 -3.711 17.844 1.00 91.50 119 ARG A CA 1
ATOM 926 C C . ARG A 1 119 ? -4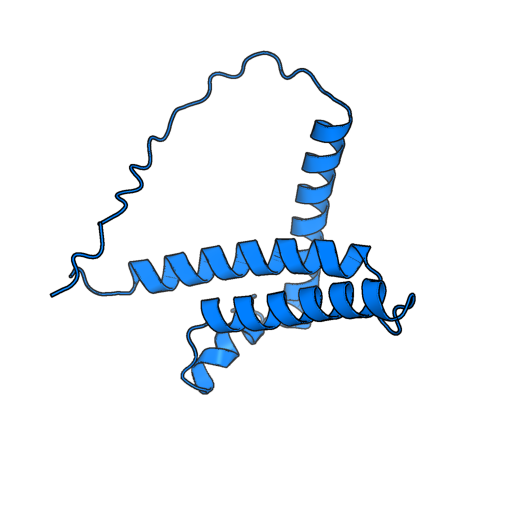.287 -2.845 19.097 1.00 91.50 119 ARG A C 1
ATOM 928 O O . ARG A 1 119 ? -4.517 -3.380 20.177 1.00 91.50 119 ARG A O 1
ATOM 935 N N . ASP A 1 120 ? -4.056 -1.549 18.943 1.00 90.44 120 ASP A N 1
ATOM 936 C CA . ASP A 1 120 ? -3.916 -0.618 20.059 1.00 90.44 120 ASP A CA 1
ATOM 937 C C . ASP A 1 120 ? -5.290 -0.155 20.588 1.00 90.44 120 ASP A C 1
ATOM 939 O O . ASP A 1 120 ? -5.423 0.164 21.768 1.00 90.44 120 ASP A O 1
ATOM 943 N N . ALA A 1 121 ? -6.339 -0.205 19.757 1.00 84.25 121 ALA A N 1
ATOM 944 C CA . ALA A 1 121 ? -7.730 -0.008 20.173 1.00 84.25 121 ALA A CA 1
ATOM 945 C C . ALA A 1 121 ? -8.338 -1.223 20.905 1.00 84.25 121 ALA A C 1
ATOM 947 O O . ALA A 1 121 ? -9.375 -1.098 21.561 1.00 84.25 121 ALA A O 1
ATOM 948 N N . ALA A 1 122 ? -7.732 -2.411 20.789 1.00 70.88 122 ALA A N 1
ATOM 949 C CA . ALA A 1 122 ? -8.204 -3.587 21.507 1.00 70.88 122 ALA A CA 1
ATOM 950 C C . ALA A 1 122 ? -7.897 -3.443 23.012 1.00 70.88 122 ALA A C 1
ATOM 952 O O . ALA A 1 122 ? -6.756 -3.151 23.373 1.00 70.88 122 ALA A O 1
ATOM 953 N N . PRO A 1 123 ? -8.874 -3.680 23.911 1.00 49.38 123 PRO A N 1
ATOM 954 C CA . PRO A 1 123 ? -8.620 -3.615 25.345 1.00 49.38 123 PRO A CA 1
ATOM 955 C C . PRO A 1 123 ? -7.505 -4.600 25.738 1.00 49.38 123 PRO A C 1
ATOM 957 O O . PRO A 1 123 ? -7.398 -5.676 25.129 1.00 49.38 123 PRO A O 1
ATOM 960 N N . PRO A 1 124 ? -6.670 -4.263 26.742 1.00 49.19 124 PRO A N 1
ATOM 961 C CA . PRO A 1 124 ? -5.624 -5.160 27.214 1.00 49.19 124 PRO A CA 1
ATOM 962 C C . PRO A 1 124 ? -6.245 -6.507 27.610 1.00 49.19 124 PRO A C 1
ATOM 964 O O . PRO A 1 124 ? -7.206 -6.555 28.376 1.00 49.19 124 PRO A O 1
ATOM 967 N N . ARG A 1 125 ? -5.723 -7.587 27.018 1.00 46.06 125 ARG A N 1
ATOM 968 C CA . ARG A 1 125 ? -6.148 -8.971 27.278 1.00 46.06 125 ARG A CA 1
ATOM 969 C C . ARG A 1 125 ? -5.522 -9.537 28.541 1.00 46.06 125 ARG A C 1
ATOM 971 O O . ARG A 1 125 ? -4.309 -9.298 28.742 1.00 46.06 125 ARG A O 1
#

Radius of gyration: 18.39 Å; chains: 1; bounding box: 49×45×49 Å

Secondary structure (DSSP, 8-state):
------------------------HHHHHHHHHHHHHHHHHHHHHHHHSBTTBTTHHHHGGGGGT--HHHHHHHHHHHHHHHHHHHHHHS--SSS-HHHHHHHHHHHHHHHHHHHHHHHHSSPP-

Sequence (125 aa):
MRRSGRIRLSARRGTLAAGEAVSHATTTRFHEILAELGALHNLKSQDYGTGTDPLANVRASQEWGIPAWIGAMVRLNDKVRRLQSMVRNGRLANESAEDSFRDIAVYAILAFILWEEARDAAPPR

pLDDT: mean 81.14, std 18.91, range [40.16, 98.19]

Foldseek 3Di:
DDDDDDPPPDPPPDPPDPDPDPPDVVVVVVVVLVVVLVVVLVVQLVVPPDPVGSLVVLCVVVVVVDQSLVSLVVQLVVLVVQVVCCVVPVDHDDDDNVVSVSSNVNSVVVSVVSVVVVVVPDPDD